Protein AF-A0A1B7M0B6-F1 (afdb_monomer)

Radius of gyration: 11.82 Å; Cα contacts (8 Å, |Δi|>4): 116; chains: 1; bounding box: 26×23×32 Å

Secondary structure (DSSP, 8-state):
-EEB-BTTB--B-HHHHHHHHHHTT--HHHHHHHHT--GGG--EEEEETTEEEEEEEETTTEEEEEEEE---

Structure (mmCIF, N/CA/C/O backbone):
data_AF-A0A1B7M0B6-F1
#
_entry.id   AF-A0A1B7M0B6-F1
#
loop_
_atom_site.group_PDB
_atom_site.id
_at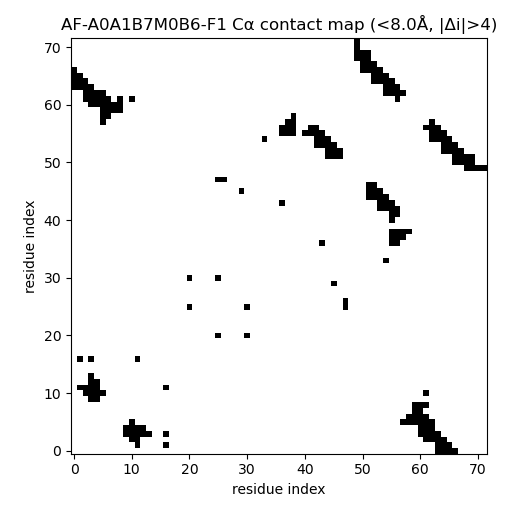om_site.type_symbol
_atom_site.label_atom_id
_atom_site.label_alt_id
_atom_site.label_comp_id
_atom_site.label_asym_id
_atom_site.label_entity_id
_atom_site.label_seq_id
_atom_site.pdbx_PDB_ins_code
_atom_site.Cartn_x
_atom_site.Cartn_y
_atom_site.Cartn_z
_atom_site.occupancy
_atom_site.B_iso_or_equiv
_atom_site.auth_seq_id
_atom_site.auth_comp_id
_atom_site.auth_asym_id
_atom_site.auth_atom_id
_atom_site.pdbx_PDB_model_num
ATOM 1 N N . MET A 1 1 ? 6.540 -0.596 6.489 1.00 88.12 1 MET A N 1
ATOM 2 C CA . MET A 1 1 ? 6.633 -0.203 5.069 1.00 88.12 1 MET A CA 1
ATOM 3 C C . MET A 1 1 ? 6.974 -1.444 4.267 1.00 88.12 1 MET A C 1
ATOM 5 O O . MET A 1 1 ? 7.867 -2.172 4.682 1.00 88.12 1 MET A O 1
ATOM 9 N N . ILE A 1 2 ? 6.245 -1.691 3.184 1.00 95.38 2 ILE A N 1
ATOM 10 C CA . ILE A 1 2 ? 6.395 -2.814 2.258 1.00 95.38 2 ILE A CA 1
ATOM 11 C C . ILE A 1 2 ? 6.545 -2.215 0.858 1.00 95.38 2 ILE A C 1
ATOM 13 O O . ILE A 1 2 ? 5.804 -1.300 0.499 1.00 95.38 2 ILE A O 1
ATOM 17 N N . THR A 1 3 ? 7.502 -2.711 0.081 1.00 97.12 3 THR A N 1
ATOM 18 C CA . THR A 1 3 ? 7.726 -2.300 -1.310 1.00 97.12 3 THR A CA 1
ATOM 19 C C . THR A 1 3 ? 7.635 -3.517 -2.215 1.00 97.12 3 THR A C 1
ATOM 21 O O . THR A 1 3 ? 8.255 -4.535 -1.900 1.00 97.12 3 THR A O 1
ATOM 24 N N . THR A 1 4 ? 6.891 -3.435 -3.316 1.00 97.56 4 THR A N 1
ATOM 25 C CA . THR A 1 4 ? 6.762 -4.557 -4.261 1.00 97.56 4 THR A CA 1
ATOM 26 C C . THR A 1 4 ? 7.813 -4.495 -5.354 1.00 97.56 4 THR A C 1
ATOM 28 O O . THR A 1 4 ? 8.430 -3.454 -5.581 1.00 97.56 4 THR A O 1
ATOM 31 N N . GLU A 1 5 ? 8.010 -5.607 -6.053 1.00 96.94 5 GLU A N 1
ATOM 32 C CA . GLU A 1 5 ? 8.800 -5.598 -7.281 1.00 96.94 5 GLU A CA 1
ATOM 33 C C . GLU A 1 5 ? 8.199 -4.662 -8.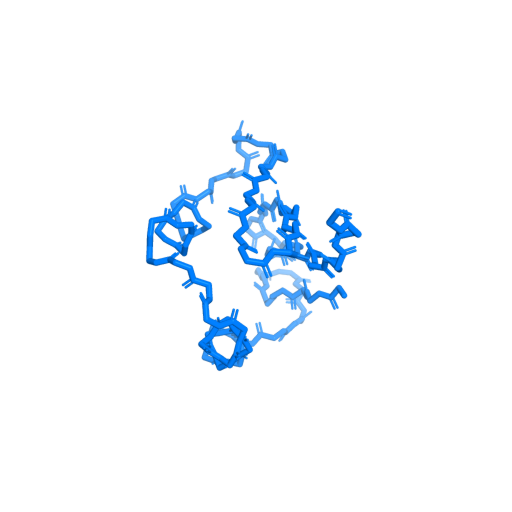346 1.00 96.94 5 GLU A C 1
ATOM 35 O O . GLU A 1 5 ? 6.984 -4.443 -8.417 1.00 96.94 5 GLU A O 1
ATOM 40 N N . GLY A 1 6 ? 9.086 -4.099 -9.161 1.00 95.94 6 GLY A N 1
ATOM 41 C CA . GLY A 1 6 ? 8.783 -3.305 -10.345 1.00 95.94 6 GLY A CA 1
ATOM 42 C C . GLY A 1 6 ? 9.737 -3.683 -11.475 1.00 95.94 6 GLY A C 1
ATOM 43 O O . GLY A 1 6 ? 10.658 -4.476 -11.287 1.00 95.94 6 GLY A O 1
ATOM 44 N N . THR A 1 7 ? 9.564 -3.110 -12.666 1.00 97.31 7 THR A N 1
ATOM 45 C CA . THR A 1 7 ? 10.405 -3.477 -13.823 1.00 97.31 7 THR A CA 1
ATOM 46 C C . THR A 1 7 ? 11.885 -3.128 -13.641 1.00 97.31 7 THR A C 1
ATOM 48 O O . THR A 1 7 ? 12.727 -3.666 -14.356 1.00 97.31 7 THR A O 1
ATOM 51 N N . GLU A 1 8 ? 12.208 -2.220 -12.716 1.00 97.06 8 GLU A N 1
ATOM 52 C CA . GLU A 1 8 ? 13.567 -1.737 -12.441 1.00 97.06 8 GLU A CA 1
ATOM 53 C C . GLU A 1 8 ? 13.979 -1.909 -10.966 1.00 97.06 8 GLU A C 1
ATOM 55 O O . GLU A 1 8 ? 15.079 -1.503 -10.588 1.00 97.06 8 GLU A O 1
ATOM 60 N N . SER A 1 9 ? 13.134 -2.510 -10.120 1.00 95.69 9 SER A N 1
ATOM 61 C CA . SER A 1 9 ? 13.393 -2.661 -8.684 1.00 95.69 9 SER A CA 1
ATOM 62 C C . SER A 1 9 ? 12.984 -4.027 -8.147 1.00 95.69 9 SER A C 1
ATOM 64 O O . SER A 1 9 ? 11.899 -4.529 -8.432 1.00 95.69 9 SER A O 1
ATOM 66 N N . TYR A 1 10 ? 13.823 -4.584 -7.278 1.00 95.69 10 TYR A N 1
ATOM 67 C CA . TYR A 1 10 ? 13.461 -5.745 -6.469 1.00 95.69 10 TYR A CA 1
ATOM 68 C C . TYR A 1 10 ? 12.559 -5.330 -5.304 1.00 95.69 10 TYR A C 1
ATOM 70 O O . TYR A 1 10 ? 12.708 -4.238 -4.753 1.00 95.69 10 TYR A O 1
ATOM 78 N N . GLY A 1 11 ? 11.667 -6.224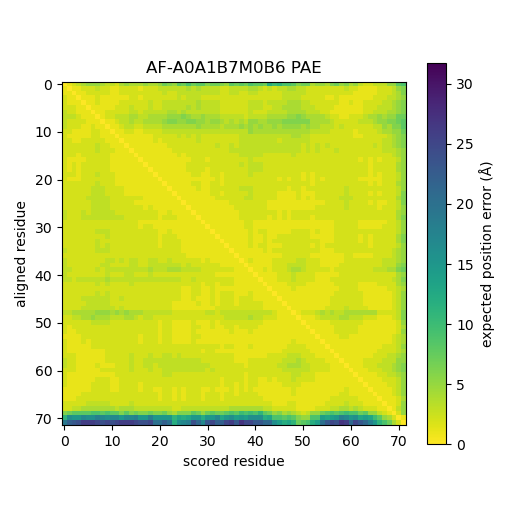 -4.896 1.00 96.31 11 GLY A N 1
ATOM 79 C CA . GLY A 1 11 ? 10.777 -6.029 -3.758 1.00 96.31 11 GLY A CA 1
ATOM 80 C C . GLY A 1 11 ? 10.000 -7.304 -3.456 1.00 96.31 11 GLY A C 1
ATOM 81 O O . GLY A 1 11 ? 10.309 -8.361 -4.003 1.00 96.31 11 GLY A O 1
ATOM 82 N N . ALA A 1 12 ? 9.006 -7.194 -2.580 1.00 97.12 12 ALA A N 1
ATOM 83 C CA . ALA A 1 12 ? 8.100 -8.291 -2.273 1.00 97.12 12 ALA A CA 1
ATOM 84 C C . ALA A 1 12 ? 7.259 -8.668 -3.502 1.00 97.12 12 ALA A C 1
ATOM 86 O O . ALA A 1 12 ? 6.832 -7.803 -4.276 1.00 97.12 12 ALA A O 1
ATOM 87 N N . SER A 1 13 ? 6.996 -9.960 -3.647 1.00 95.75 13 SER A N 1
ATOM 88 C CA . SER A 1 13 ? 6.014 -10.487 -4.591 1.00 95.75 13 SER A CA 1
ATOM 89 C C . SER A 1 13 ? 4.587 -10.116 -4.175 1.00 95.75 13 SER A C 1
ATOM 91 O O . SER A 1 13 ? 4.318 -9.795 -3.014 1.00 95.75 13 SER A O 1
ATOM 93 N N . GLY A 1 14 ? 3.645 -10.202 -5.118 1.00 92.31 14 GLY A N 1
ATOM 94 C CA . GLY A 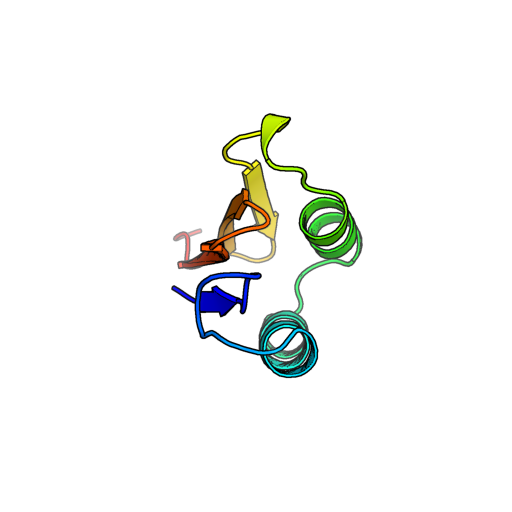1 14 ? 2.222 -10.008 -4.820 1.00 92.31 14 GLY A CA 1
ATOM 95 C C . GLY A 1 14 ? 1.705 -10.961 -3.735 1.00 92.31 14 GLY A C 1
ATOM 96 O O . GLY A 1 14 ? 0.970 -10.527 -2.852 1.00 92.31 14 GLY A O 1
ATOM 97 N N . ASP A 1 15 ? 2.157 -12.218 -3.739 1.00 95.56 15 ASP A N 1
ATOM 98 C CA . ASP A 1 15 ? 1.736 -13.239 -2.770 1.00 95.56 15 ASP A CA 1
ATOM 99 C C . ASP A 1 15 ? 2.234 -12.938 -1.345 1.00 95.56 15 ASP A C 1
ATOM 101 O O . ASP A 1 15 ? 1.497 -13.114 -0.373 1.00 95.56 15 ASP A O 1
ATOM 105 N N . GLU A 1 16 ? 3.464 -12.434 -1.194 1.00 96.62 16 GLU A N 1
ATOM 106 C CA . GLU A 1 16 ? 3.997 -12.012 0.111 1.00 96.62 16 GLU A CA 1
ATOM 107 C C . GLU A 1 16 ? 3.229 -10.815 0.675 1.00 96.62 16 GLU A C 1
ATOM 109 O O . GLU A 1 16 ? 2.938 -10.769 1.871 1.00 96.62 16 GLU A O 1
ATOM 114 N N . VAL A 1 17 ? 2.868 -9.854 -0.181 1.00 96.75 17 VAL A N 1
ATOM 115 C CA . VAL A 1 17 ? 2.039 -8.712 0.222 1.00 96.75 17 VAL A CA 1
ATOM 116 C C . VAL A 1 17 ? 0.648 -9.194 0.617 1.00 96.75 17 VAL A C 1
ATOM 118 O O . VAL A 1 17 ? 0.170 -8.828 1.687 1.00 96.75 17 VAL A O 1
ATOM 121 N N . ALA A 1 18 ? 0.021 -10.043 -0.202 1.00 96.25 18 ALA A N 1
ATOM 122 C CA . ALA A 1 18 ? -1.305 -10.592 0.061 1.00 96.25 18 ALA A CA 1
ATOM 123 C C . ALA A 1 18 ? -1.362 -11.339 1.402 1.00 96.25 18 ALA A C 1
ATOM 125 O O . ALA A 1 18 ? -2.305 -11.138 2.160 1.00 96.25 18 ALA A O 1
ATOM 126 N N . CYS A 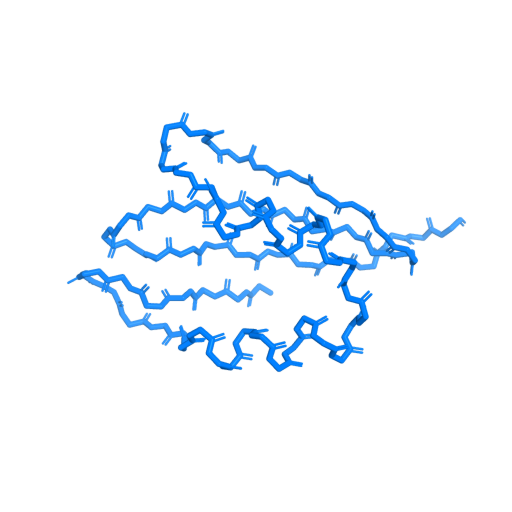1 19 ? -0.324 -12.113 1.739 1.00 97.69 19 CYS A N 1
ATOM 127 C CA . CYS A 1 19 ? -0.190 -12.783 3.035 1.00 97.69 19 CYS A CA 1
ATOM 128 C C . CYS A 1 19 ? -0.273 -11.798 4.216 1.00 97.69 19 CYS A C 1
ATOM 130 O O . CYS A 1 19 ? -1.016 -12.023 5.168 1.00 97.69 19 CYS A O 1
ATOM 132 N N . VAL A 1 20 ? 0.436 -10.667 4.142 1.00 96.69 20 VAL A N 1
ATOM 133 C CA . VAL A 1 20 ? 0.393 -9.642 5.199 1.00 96.69 20 VAL A CA 1
ATOM 134 C C . VAL A 1 20 ? -0.966 -8.940 5.250 1.00 96.69 20 VAL A C 1
ATOM 136 O O . VAL A 1 20 ? -1.466 -8.657 6.336 1.00 96.69 20 VAL A O 1
ATOM 139 N N . LEU A 1 21 ? -1.565 -8.638 4.095 1.00 97.62 21 LEU A N 1
ATOM 140 C CA . LEU A 1 21 ? -2.872 -7.976 4.036 1.00 97.62 21 LEU A CA 1
ATOM 141 C C . LEU A 1 21 ? -3.994 -8.850 4.613 1.00 97.62 21 LEU A C 1
ATOM 143 O O . LEU A 1 21 ? -4.885 -8.314 5.273 1.00 97.62 21 LEU A O 1
ATOM 147 N N . ASP A 1 22 ? -3.928 -10.165 4.390 1.00 97.94 22 ASP A N 1
ATOM 148 C CA . ASP A 1 22 ? -4.867 -11.148 4.941 1.00 97.94 22 ASP A CA 1
ATOM 149 C C . ASP A 1 22 ? -4.736 -11.264 6.468 1.00 97.94 22 ASP A C 1
ATOM 151 O O . ASP A 1 22 ? -5.733 -11.145 7.178 1.00 97.94 22 ASP A O 1
ATOM 155 N N . GLU A 1 23 ? -3.509 -11.364 6.997 1.00 97.75 23 GLU A N 1
ATOM 156 C CA . GLU A 1 23 ? -3.256 -11.406 8.449 1.00 97.75 23 GLU A CA 1
ATOM 157 C C . GLU A 1 23 ? -3.731 -10.125 9.163 1.00 97.75 23 GLU A C 1
ATOM 159 O O . GLU A 1 23 ? -4.218 -10.167 10.292 1.00 97.75 23 GLU A O 1
ATOM 164 N N . LEU A 1 24 ? -3.634 -8.971 8.493 1.00 97.38 24 LEU A N 1
ATOM 165 C CA . LEU A 1 24 ? -4.145 -7.690 8.997 1.00 97.38 24 LEU A CA 1
ATOM 166 C C . LEU A 1 24 ? -5.644 -7.481 8.737 1.00 97.38 24 LEU A C 1
ATOM 168 O O . LEU A 1 24 ? -6.160 -6.394 9.011 1.00 97.38 24 LEU A O 1
ATOM 172 N N . ALA A 1 25 ? -6.333 -8.490 8.198 1.00 98.00 25 ALA A N 1
ATOM 173 C CA . ALA A 1 25 ? -7.751 -8.466 7.860 1.00 98.00 25 ALA A CA 1
ATOM 174 C C . ALA A 1 25 ? -8.155 -7.244 7.014 1.00 98.00 25 ALA A C 1
ATOM 176 O O . ALA A 1 25 ? -9.229 -6.670 7.209 1.00 98.00 25 ALA A O 1
ATOM 177 N N . MET A 1 26 ? -7.297 -6.819 6.074 1.00 98.31 26 MET A N 1
ATOM 178 C CA . MET A 1 26 ? -7.595 -5.670 5.221 1.00 98.31 26 MET A CA 1
ATOM 179 C C . MET A 1 26 ? -8.863 -5.948 4.389 1.00 98.31 26 MET A C 1
ATOM 181 O O . MET A 1 26 ? -8.906 -6.919 3.629 1.00 98.31 26 MET A O 1
ATOM 185 N N . PRO A 1 27 ? -9.894 -5.087 4.463 1.00 98.38 27 PRO A N 1
ATOM 186 C CA . PRO A 1 27 ? -11.125 -5.273 3.712 1.00 98.38 27 PRO A CA 1
ATOM 187 C C . PRO A 1 27 ? -10.900 -5.361 2.199 1.00 98.38 27 PRO A C 1
ATOM 189 O O . PRO A 1 27 ? -10.142 -4.580 1.617 1.00 98.38 27 PRO A O 1
ATOM 192 N N . SER A 1 28 ? -11.643 -6.247 1.532 1.00 97.88 28 SER A N 1
ATOM 193 C CA . SER A 1 28 ? -11.516 -6.487 0.086 1.00 97.88 28 SER A CA 1
ATOM 194 C C . SER A 1 28 ? -11.740 -5.236 -0.769 1.00 97.88 28 SER A C 1
ATOM 196 O O . SER A 1 28 ? -11.133 -5.095 -1.825 1.00 97.88 28 SER A O 1
ATOM 198 N N . ASN A 1 29 ? -12.554 -4.275 -0.324 1.00 97.75 29 ASN A N 1
ATOM 199 C CA . ASN A 1 29 ? -12.713 -2.997 -1.023 1.00 97.75 29 ASN A CA 1
ATOM 200 C C . ASN A 1 29 ? -11.446 -2.123 -0.973 1.00 97.75 29 ASN A C 1
ATOM 202 O O . ASN A 1 29 ? -11.227 -1.344 -1.899 1.00 97.75 29 ASN A O 1
ATOM 206 N N . ILE A 1 30 ? -10.625 -2.228 0.076 1.00 98.38 30 ILE A N 1
ATOM 207 C CA . ILE A 1 30 ? -9.331 -1.539 0.164 1.00 98.38 30 ILE A CA 1
ATOM 208 C C . ILE A 1 30 ? -8.297 -2.278 -0.688 1.00 98.38 30 ILE A C 1
ATOM 210 O O . ILE A 1 30 ? -7.618 -1.628 -1.480 1.00 98.38 30 ILE A O 1
ATOM 214 N N . VAL A 1 31 ? -8.261 -3.614 -0.628 1.00 98.06 31 VAL A N 1
ATOM 215 C CA 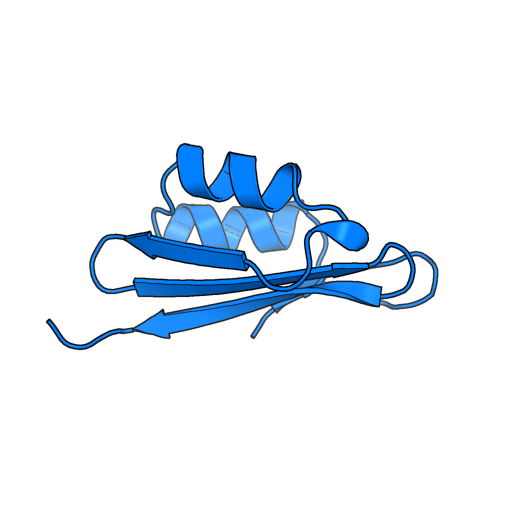. VAL A 1 31 ? -7.398 -4.443 -1.493 1.00 98.06 31 VAL A CA 1
ATOM 216 C C . VAL A 1 31 ? -7.672 -4.162 -2.975 1.00 98.06 31 VAL A C 1
ATOM 218 O O . VAL A 1 31 ? -6.756 -3.829 -3.718 1.00 98.06 31 VAL A O 1
ATOM 221 N N . ASN A 1 32 ? -8.940 -4.152 -3.394 1.00 98.12 32 ASN A N 1
ATOM 222 C CA . ASN A 1 32 ? -9.318 -3.855 -4.779 1.00 98.12 32 ASN A CA 1
ATOM 223 C C . ASN A 1 32 ? -8.870 -2.453 -5.230 1.00 98.12 32 ASN A C 1
ATOM 225 O O . ASN A 1 32 ? -8.521 -2.252 -6.391 1.00 98.12 32 ASN A O 1
ATOM 229 N N . ARG A 1 33 ? -8.889 -1.454 -4.333 1.00 97.94 33 ARG A N 1
ATOM 230 C CA . ARG A 1 33 ? -8.376 -0.108 -4.645 1.00 97.94 33 ARG A CA 1
ATOM 231 C C . ARG A 1 33 ? -6.863 -0.124 -4.809 1.00 97.94 33 ARG A C 1
ATOM 233 O O . ARG A 1 33 ? -6.351 0.533 -5.711 1.00 97.94 33 ARG A O 1
ATOM 240 N N . LEU A 1 34 ? -6.172 -0.854 -3.943 1.00 97.00 34 LEU A N 1
ATOM 241 C CA . LEU A 1 34 ? -4.731 -1.030 -3.992 1.00 97.00 34 LEU A CA 1
ATOM 242 C C . LEU A 1 34 ? -4.305 -1.681 -5.318 1.00 97.00 34 LEU A C 1
ATOM 244 O O . LEU A 1 34 ? -3.485 -1.105 -6.027 1.00 97.00 34 LEU A O 1
ATOM 248 N N . GLU A 1 35 ? -4.953 -2.774 -5.727 1.00 96.06 35 GLU A N 1
ATOM 249 C CA . GLU A 1 35 ? -4.701 -3.450 -7.011 1.00 96.06 35 GLU A CA 1
ATOM 250 C C . GLU A 1 35 ? -5.037 -2.588 -8.238 1.00 96.06 35 GLU A C 1
ATOM 252 O O . GLU A 1 35 ? -4.368 -2.666 -9.267 1.00 96.06 35 GLU A O 1
ATOM 257 N N . ALA A 1 36 ? -6.064 -1.739 -8.142 1.00 97.44 36 ALA A N 1
ATOM 258 C CA . ALA A 1 36 ? -6.479 -0.857 -9.232 1.00 97.44 36 ALA A CA 1
ATOM 259 C C . ALA A 1 36 ? -5.663 0.447 -9.329 1.00 97.44 36 ALA A C 1
ATOM 261 O O . ALA A 1 36 ? -5.888 1.235 -10.253 1.00 97.44 36 ALA A O 1
ATOM 262 N N . THR A 1 37 ? -4.750 0.712 -8.389 1.00 98.19 37 THR A N 1
ATOM 263 C CA . THR A 1 37 ? -4.009 1.980 -8.327 1.00 98.19 37 THR A CA 1
ATOM 264 C C . THR A 1 37 ? -2.985 2.071 -9.455 1.00 98.19 37 THR A C 1
ATOM 266 O O . THR A 1 37 ? -2.105 1.227 -9.602 1.00 98.19 37 THR A O 1
ATOM 269 N N . ARG A 1 38 ? -3.052 3.146 -10.241 1.00 98.00 38 ARG A N 1
ATOM 270 C CA . ARG A 1 38 ? -2.097 3.450 -11.313 1.00 98.00 38 ARG A CA 1
ATOM 271 C C . ARG A 1 38 ? -1.161 4.568 -10.874 1.00 98.00 38 ARG A C 1
ATOM 273 O O . ARG A 1 38 ? -1.487 5.361 -9.997 1.00 98.00 38 ARG A O 1
ATOM 280 N N . ALA A 1 39 ? -0.045 4.720 -11.582 1.00 97.75 39 ALA A N 1
ATOM 281 C CA . ALA A 1 39 ? 0.916 5.791 -11.304 1.00 97.75 39 ALA A CA 1
ATOM 282 C C . ALA A 1 39 ? 0.312 7.203 -11.329 1.00 97.75 39 ALA A C 1
ATOM 284 O O . ALA A 1 39 ? 0.713 8.067 -10.554 1.00 97.75 39 ALA A O 1
ATOM 285 N N . LEU A 1 40 ? -0.682 7.431 -12.191 1.00 98.12 40 LEU A N 1
ATOM 286 C CA . LEU A 1 40 ? -1.363 8.723 -12.315 1.00 98.12 40 LEU A CA 1
ATOM 287 C C . LEU A 1 40 ? -2.323 9.026 -11.159 1.00 98.12 40 LEU A C 1
ATOM 289 O O . LEU A 1 40 ? -2.701 10.181 -10.985 1.00 98.12 40 LEU A O 1
ATOM 293 N N . ASP A 1 41 ? -2.717 8.015 -10.383 1.00 98.12 41 ASP A N 1
ATOM 294 C CA . ASP A 1 41 ? -3.658 8.184 -9.275 1.00 98.12 41 ASP A CA 1
ATOM 295 C C . ASP A 1 41 ? -2.959 8.753 -8.023 1.00 98.12 41 ASP A C 1
ATOM 297 O O . ASP A 1 41 ? -3.620 9.191 -7.082 1.00 98.12 41 ASP A O 1
ATOM 301 N N . GLY A 1 42 ? -1.622 8.804 -8.022 1.00 97.69 42 GLY A N 1
ATOM 302 C CA . GLY A 1 42 ? -0.827 9.366 -6.935 1.00 97.69 42 GLY A CA 1
ATOM 303 C C . GLY A 1 42 ? -0.944 8.565 -5.639 1.00 97.69 42 GLY A C 1
ATOM 304 O O . GLY A 1 42 ? -1.145 7.351 -5.648 1.00 97.69 42 GLY A O 1
ATOM 305 N N . THR A 1 43 ? -0.783 9.253 -4.511 1.00 98.31 43 THR A N 1
ATOM 306 C CA . THR A 1 43 ? -0.907 8.632 -3.190 1.00 98.31 43 THR A CA 1
ATOM 307 C C . THR A 1 43 ? -2.372 8.407 -2.833 1.00 98.31 43 THR A C 1
ATOM 309 O O . THR A 1 43 ? -3.197 9.315 -2.922 1.00 98.31 43 THR A O 1
ATOM 312 N N . GLN A 1 44 ? -2.672 7.199 -2.379 1.00 98.56 44 GLN A N 1
ATOM 313 C CA . GLN A 1 44 ? -3.974 6.735 -1.933 1.00 98.56 44 GLN A CA 1
ATOM 314 C C . GLN A 1 44 ? -3.923 6.380 -0.445 1.00 98.56 44 GLN A C 1
ATOM 316 O O . GLN A 1 44 ? -2.864 6.030 0.080 1.00 98.56 44 GLN A O 1
ATOM 321 N N . THR A 1 45 ? -5.072 6.446 0.228 1.00 98.38 45 THR A N 1
ATOM 322 C CA . THR A 1 45 ? -5.210 6.053 1.637 1.00 98.38 45 THR A CA 1
ATOM 323 C C . THR A 1 45 ? -6.445 5.186 1.887 1.00 98.38 45 THR A C 1
ATOM 325 O O . THR A 1 45 ? -7.434 5.222 1.138 1.00 98.38 45 THR A O 1
ATOM 328 N N . GLY A 1 46 ? -6.402 4.386 2.949 1.00 97.75 46 GLY A N 1
ATOM 329 C CA . GLY A 1 46 ? -7.498 3.527 3.389 1.00 97.75 46 GLY A CA 1
ATOM 330 C C . GLY A 1 46 ? -7.375 3.203 4.870 1.00 97.75 46 GLY A C 1
ATOM 331 O O . GLY A 1 46 ? -6.271 3.025 5.367 1.00 97.75 46 GLY A O 1
ATOM 332 N N . THR A 1 47 ? -8.502 3.131 5.568 1.00 97.75 47 THR A N 1
ATOM 333 C CA . THR A 1 47 ? -8.550 2.877 7.011 1.00 97.75 4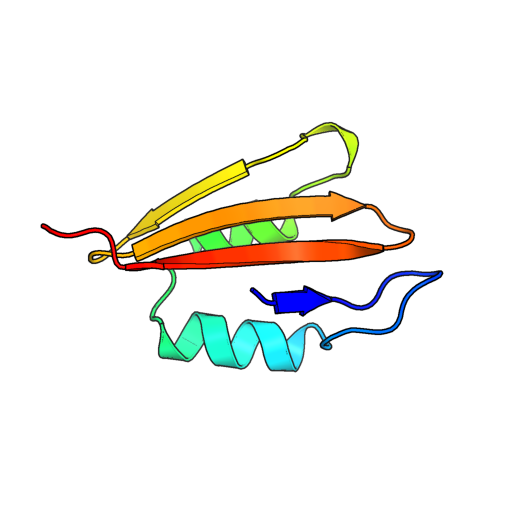7 THR A CA 1
ATOM 334 C C . THR A 1 47 ? -9.499 1.725 7.319 1.00 97.75 47 THR A C 1
ATOM 336 O O . THR A 1 47 ? -10.529 1.572 6.658 1.00 97.75 47 THR A O 1
ATOM 339 N N . TRP A 1 48 ? -9.139 0.895 8.296 1.00 97.50 48 TRP A N 1
ATOM 340 C CA . TRP A 1 48 ? -9.957 -0.215 8.798 1.00 97.50 48 TRP A CA 1
ATOM 341 C C . TRP A 1 48 ? -9.471 -0.623 10.189 1.00 97.50 48 TRP A C 1
ATOM 343 O O . TRP A 1 48 ? -8.276 -0.580 10.427 1.00 97.50 48 TRP A O 1
ATOM 353 N N . ASP A 1 49 ? -10.372 -0.998 11.099 1.00 95.00 49 ASP A N 1
ATOM 354 C CA . ASP A 1 49 ? -10.068 -1.657 12.385 1.00 95.00 49 ASP A CA 1
ATOM 355 C C . ASP A 1 49 ? -8.829 -1.146 13.156 1.00 95.00 49 ASP A C 1
ATOM 357 O O . ASP A 1 49 ? -8.028 -1.926 13.665 1.00 95.00 49 ASP A O 1
ATOM 361 N N . GLY A 1 50 ? -8.666 0.179 13.262 1.00 96.12 50 GLY A N 1
ATOM 362 C CA . GLY A 1 50 ? -7.529 0.792 13.970 1.00 96.12 50 GLY A CA 1
ATOM 363 C C . GLY A 1 50 ? -6.223 0.843 13.167 1.00 96.12 50 GLY A C 1
ATOM 364 O O . GLY A 1 50 ? -5.168 1.130 13.723 1.00 96.12 50 GLY A O 1
ATOM 365 N N . TYR A 1 51 ? -6.283 0.604 11.860 1.00 97.88 51 TYR A N 1
ATOM 366 C CA . TYR A 1 51 ? -5.188 0.742 10.909 1.00 97.88 51 TYR A CA 1
ATOM 367 C C . TYR A 1 51 ? -5.454 1.855 9.896 1.00 97.88 51 TYR A C 1
ATOM 369 O O . TYR A 1 51 ? -6.583 2.086 9.454 1.00 97.88 51 TYR A O 1
ATOM 377 N N . GLU A 1 52 ? -4.371 2.489 9.463 1.00 98.12 52 GLU A N 1
ATOM 378 C CA . GLU A 1 52 ? -4.318 3.320 8.269 1.00 98.12 52 GLU A CA 1
ATOM 379 C C . GLU A 1 52 ? -3.255 2.769 7.319 1.00 98.12 52 GLU A C 1
ATOM 381 O O . GLU A 1 52 ? -2.109 2.552 7.711 1.00 98.12 52 GLU A O 1
ATOM 386 N N . ALA A 1 53 ? -3.633 2.563 6.060 1.00 98.31 53 ALA A N 1
ATOM 387 C CA . ALA A 1 53 ? -2.727 2.316 4.954 1.00 98.31 53 ALA A CA 1
ATOM 388 C C . ALA A 1 53 ? -2.594 3.566 4.089 1.00 98.31 53 ALA A C 1
ATOM 390 O O . ALA A 1 53 ? -3.589 4.181 3.702 1.00 98.31 53 ALA A O 1
ATOM 391 N N . THR A 1 54 ? -1.362 3.870 3.700 1.00 98.56 54 THR A N 1
ATOM 392 C CA . THR A 1 54 ? -1.029 4.826 2.645 1.00 98.56 54 THR A CA 1
ATOM 393 C C . THR A 1 54 ? -0.204 4.114 1.585 1.00 98.56 54 THR A C 1
ATOM 395 O O . THR A 1 54 ? 0.773 3.438 1.923 1.00 98.56 54 THR A O 1
ATOM 398 N N . TRP A 1 55 ? -0.567 4.265 0.311 1.00 98.56 55 TRP A N 1
ATOM 399 C CA . TRP A 1 55 ? 0.172 3.643 -0.783 1.00 98.56 55 TRP A CA 1
ATOM 400 C C . TRP A 1 55 ? 0.257 4.498 -2.043 1.00 98.56 55 TRP A C 1
ATOM 402 O O . TRP A 1 55 ? -0.543 5.401 -2.268 1.00 98.56 55 TRP A O 1
ATOM 412 N N . ASN A 1 56 ? 1.243 4.198 -2.883 1.00 98.31 56 ASN A N 1
ATOM 413 C CA . ASN A 1 56 ? 1.322 4.650 -4.269 1.00 98.31 56 ASN A CA 1
ATOM 414 C C . ASN A 1 56 ? 1.939 3.546 -5.132 1.00 98.31 56 ASN A C 1
ATOM 416 O O . ASN A 1 56 ? 2.538 2.608 -4.609 1.00 98.31 56 ASN A O 1
ATOM 420 N N . TYR A 1 57 ? 1.801 3.663 -6.448 1.00 98.06 57 TYR A N 1
ATOM 421 C CA . TYR A 1 57 ? 2.346 2.694 -7.391 1.00 98.06 57 TYR A CA 1
ATOM 422 C C . TYR A 1 57 ? 3.085 3.389 -8.528 1.00 98.06 57 TYR A C 1
ATOM 424 O O . TYR A 1 57 ? 2.641 4.421 -9.022 1.00 98.06 57 TYR A O 1
ATOM 432 N N . HIS A 1 58 ? 4.183 2.796 -8.988 1.00 97.94 58 HIS A N 1
ATOM 433 C CA . HIS A 1 58 ? 4.776 3.111 -10.280 1.00 97.94 58 HIS A CA 1
ATOM 434 C C . HIS A 1 58 ? 5.336 1.830 -10.923 1.00 97.94 58 HIS A C 1
ATOM 436 O O . HIS A 1 58 ? 6.034 1.089 -10.237 1.00 97.94 58 HIS A O 1
ATOM 442 N N . PRO A 1 59 ? 5.122 1.571 -12.230 1.00 97.06 59 PRO A N 1
ATOM 443 C CA . PRO A 1 59 ? 5.572 0.332 -12.879 1.00 97.06 59 PRO A CA 1
ATOM 444 C C . PRO A 1 59 ? 7.058 0.009 -12.679 1.00 97.06 59 PRO A C 1
ATOM 446 O O . PRO A 1 59 ? 7.416 -1.145 -12.464 1.00 97.06 59 PRO A O 1
ATOM 449 N N . ASN A 1 60 ? 7.919 1.031 -12.699 1.00 97.94 60 ASN A N 1
ATOM 450 C CA . ASN A 1 60 ? 9.359 0.838 -12.526 1.00 97.94 60 ASN A CA 1
ATOM 451 C C . ASN A 1 60 ? 9.748 0.423 -11.105 1.00 97.94 60 ASN A C 1
ATOM 453 O O . ASN A 1 60 ? 10.634 -0.411 -10.955 1.00 97.94 60 ASN A O 1
ATOM 457 N N . SER A 1 61 ? 9.110 1.013 -10.088 1.00 96.75 61 SER A N 1
ATOM 458 C CA . SER A 1 61 ? 9.501 0.859 -8.680 1.00 96.75 61 SER A CA 1
ATOM 459 C C . SER A 1 61 ? 8.570 -0.047 -7.869 1.00 96.75 61 SER A C 1
ATOM 461 O O . SER A 1 61 ? 8.748 -0.172 -6.661 1.00 96.75 61 SER A O 1
ATOM 463 N N . GLY A 1 62 ? 7.522 -0.584 -8.494 1.00 97.38 62 GLY A N 1
ATOM 464 C CA . GLY A 1 62 ? 6.448 -1.280 -7.801 1.00 97.38 62 GLY A CA 1
ATOM 465 C C . GLY A 1 62 ? 5.581 -0.343 -6.954 1.00 97.38 62 GLY A C 1
ATOM 466 O O . GLY A 1 62 ? 5.530 0.877 -7.157 1.00 97.38 62 GLY A O 1
ATOM 467 N N . MET A 1 63 ? 4.858 -0.932 -6.007 1.00 97.69 63 MET A N 1
ATOM 468 C CA . MET A 1 63 ? 4.043 -0.237 -5.021 1.00 97.69 63 MET A CA 1
ATOM 469 C C . MET A 1 63 ? 4.840 0.027 -3.746 1.00 97.69 63 MET A C 1
ATOM 471 O O . MET A 1 63 ? 5.549 -0.847 -3.256 1.00 97.69 63 MET A O 1
ATOM 475 N N . ASN A 1 64 ? 4.649 1.210 -3.164 1.00 97.94 64 ASN A N 1
ATOM 476 C CA . ASN A 1 64 ? 5.093 1.530 -1.812 1.00 97.94 64 ASN A CA 1
ATOM 477 C C . ASN A 1 64 ? 3.871 1.565 -0.901 1.00 97.94 64 ASN A C 1
ATOM 479 O O . ASN A 1 64 ? 3.013 2.421 -1.088 1.00 97.94 64 ASN A O 1
ATOM 483 N N . LEU A 1 65 ? 3.800 0.669 0.081 1.00 98.38 65 LEU A N 1
ATOM 484 C CA . LEU A 1 65 ? 2.706 0.558 1.043 1.00 98.38 65 LEU A CA 1
ATOM 485 C C . LEU A 1 65 ? 3.232 0.764 2.469 1.00 98.38 65 LEU A C 1
ATOM 487 O O . LEU A 1 65 ? 4.162 0.095 2.923 1.00 98.38 65 LEU A O 1
ATOM 491 N N . THR A 1 66 ? 2.599 1.654 3.219 1.00 98.25 66 THR A N 1
ATOM 492 C CA . THR A 1 66 ? 2.835 1.825 4.655 1.00 98.25 66 THR A CA 1
ATOM 493 C C . THR A 1 66 ? 1.532 1.601 5.392 1.00 98.25 66 THR A C 1
ATOM 495 O O . THR A 1 66 ? 0.529 2.200 5.026 1.00 98.25 66 THR A O 1
ATOM 498 N N . ILE A 1 67 ? 1.564 0.754 6.420 1.00 97.94 67 ILE A N 1
ATOM 499 C CA . ILE A 1 67 ? 0.445 0.519 7.331 1.00 97.94 67 ILE A CA 1
ATOM 500 C C . ILE A 1 67 ? 0.889 0.949 8.727 1.00 97.94 67 ILE A C 1
ATOM 502 O O . ILE A 1 67 ? 1.987 0.588 9.163 1.00 97.94 67 ILE A O 1
ATOM 506 N N . THR A 1 68 ? 0.054 1.719 9.410 1.00 97.44 68 THR A N 1
ATOM 507 C CA . THR A 1 68 ? 0.264 2.183 10.783 1.00 97.44 68 THR A CA 1
ATOM 508 C C . THR A 1 68 ? -0.956 1.875 11.631 1.00 97.44 68 THR A C 1
ATOM 510 O O . THR A 1 68 ? -2.080 1.949 11.140 1.00 97.44 68 THR A O 1
ATOM 513 N N . LEU A 1 69 ? -0.733 1.575 12.909 1.00 96.31 69 LEU A N 1
ATOM 514 C CA . LEU A 1 69 ? -1.797 1.625 13.905 1.00 96.31 69 LEU A CA 1
ATOM 515 C C . LEU A 1 69 ? -2.190 3.088 14.115 1.00 96.31 69 LEU A C 1
ATOM 517 O O . LEU A 1 69 ? -1.318 3.949 14.256 1.00 96.31 69 LEU A O 1
ATOM 521 N N . VAL A 1 70 ? -3.488 3.354 14.125 1.00 91.62 70 VAL A N 1
ATOM 522 C CA . VAL A 1 70 ? -4.057 4.633 14.535 1.00 91.62 70 VAL A CA 1
ATOM 523 C C . VAL A 1 70 ? -4.722 4.421 15.888 1.00 91.62 70 VAL A C 1
ATOM 525 O O . VAL A 1 70 ? -5.532 3.508 16.051 1.00 91.62 70 VAL A O 1
ATOM 528 N N . ASP A 1 71 ? -4.330 5.221 16.880 1.00 79.75 71 ASP A N 1
ATOM 529 C CA . ASP A 1 71 ? -4.966 5.179 18.196 1.00 79.75 71 ASP A CA 1
ATOM 530 C C . ASP A 1 71 ? -6.464 5.499 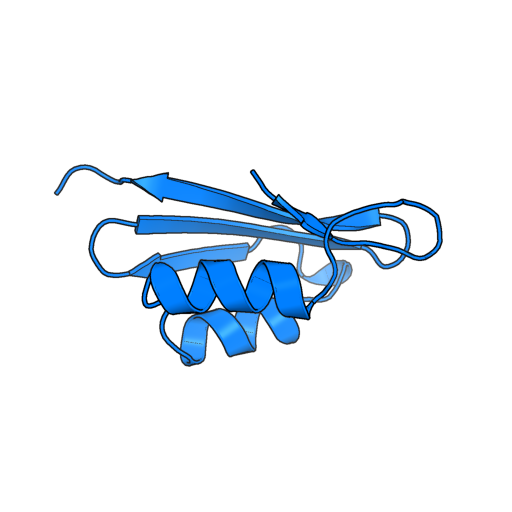18.043 1.00 79.75 71 ASP A C 1
ATOM 532 O O . ASP A 1 71 ? -6.833 6.426 17.314 1.00 79.75 71 ASP A O 1
ATOM 536 N N . ALA A 1 72 ? -7.309 4.695 18.697 1.00 61.56 72 ALA A N 1
ATOM 537 C CA . ALA A 1 72 ? -8.766 4.850 18.703 1.00 61.56 72 ALA A CA 1
ATOM 538 C C . ALA A 1 72 ? -9.234 5.996 19.613 1.00 61.56 72 ALA A C 1
ATOM 540 O O . ALA A 1 72 ? -8.649 6.165 20.710 1.00 61.56 72 ALA A O 1
#

Mean predicted aligned error: 2.49 Å

Foldseek 3Di:
DFWPDAPADHGDHPVVVVVVCVVVVPDPVVVVCVVVAEQVNAWDWDDDDQKIKIWHADRNGGMDIDIDGHDD

Solvent-accessible surface area (backbone atoms only — not comparable to full-atom values): 4076 Å² total; per-residue (Å²): 114,51,46,24,43,25,83,76,32,88,49,45,53,71,66,62,50,48,53,54,41,57,77,67,62,58,53,67,74,55,51,53,49,61,75,67,53,42,57,89,66,44,76,46,76,46,74,56,98,52,34,38,37,42,34,36,36,34,73,49,59,15,36,46,39,37,71,44,80,44,89,129

Nearest PDB structures (foldseek):
  4xrp-assembly1_F  TM=6.619E-01  e=2.545E+00  Capnocytophaga gingivalis ATCC 33624
  5lly-assembly1_D  TM=5.912E-01  e=5.647E+00  Idiomarina sp. A28L
  8dml-assembly2_C  TM=3.72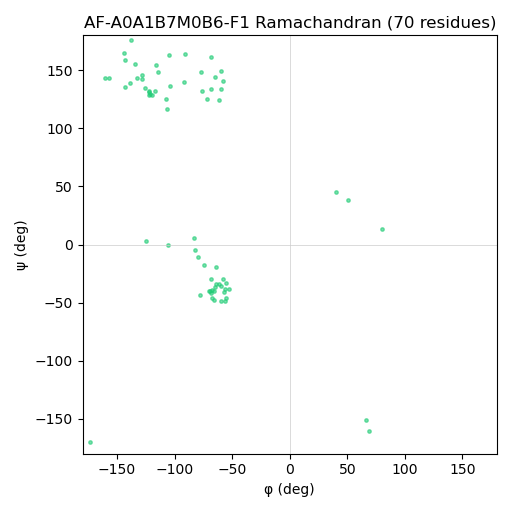0E-01  e=2.117E+00  Vibrio parahaemolyticus
  2fja-assembly1_B  TM=6.712E-01  e=7.217E+00  Archaeoglobus fulgidus
  1j3w-assembly1_B  TM=3.920E-01  e=4.698E+00  Thermus thermophilus HB8

Organism: NCBI:txid1837282

pLDDT: mean 96.4, std 4.89, range [61.56, 98.56]

Sequence (72 aa):
MITTEGTESYGASGDEVACVLDELAMPSNIVNRLEATRALDGTQTGTWDGYEATWNYHPNSGMNLTITLVDA